Protein AF-A0A931VZ62-F1 (afdb_monomer)

Foldseek 3Di:
DLLVVLLVLLVQLLVLLVQLLVLVVVCVVVVNDCDDDSNVSNVVSLVSNLVSLVVNLVSLVVVVVDDVCVVVVDDDVVVVLVVLSVVLNVLSVVLNVCSPPPSNCNNVSSVVSSVSSVVSSVVVVVVVD

Radius of gyration: 17.11 Å; Cα contacts (8 Å, |Δi|>4): 100; chains: 1; bounding box: 41×23×54 Å

Mean predicted aligned error: 6.38 Å

pLDDT: mean 85.78, std 15.72, range [39.38, 98.12]

Secondary structure (DSSP, 8-state):
-HHHHHHHHHHHHHHHHHHHHHHHHHHHHTT--SSSHHHHHHHHHHHHHHHHHHHHHHHHHHHHH--TTTTTT----HHHHHHHHHHHHHHHHHHHHHHHH-GGGHHHHHHHHHHHHHHHHHHHHHT--

Structure (mmCIF, N/CA/C/O backbone):
data_AF-A0A931VZ62-F1
#
_entry.id   AF-A0A931VZ62-F1
#
loop_
_atom_site.group_PDB
_atom_site.id
_atom_site.type_symbol
_atom_site.label_atom_id
_atom_site.label_alt_id
_atom_site.label_comp_id
_atom_site.label_asym_id
_atom_site.label_entity_id
_atom_site.label_seq_id
_atom_site.pdbx_PDB_ins_code
_atom_site.Cartn_x
_atom_site.Cartn_y
_atom_site.Cartn_z
_atom_site.occupancy
_atom_site.B_iso_or_equiv
_atom_site.auth_seq_id
_atom_site.auth_comp_id
_atom_site.auth_asym_id
_atom_site.auth_atom_id
_atom_site.pdbx_PDB_model_num
ATOM 1 N N . MET A 1 1 ? -12.210 12.352 10.195 1.00 49.97 1 MET A N 1
ATOM 2 C CA . MET A 1 1 ? -11.266 12.811 9.148 1.00 49.97 1 MET A CA 1
ATOM 3 C C . MET A 1 1 ? -10.128 11.816 8.899 1.00 49.97 1 MET A C 1
ATOM 5 O O . MET A 1 1 ? -9.974 11.437 7.749 1.00 49.97 1 MET A O 1
ATOM 9 N N . ALA A 1 2 ? -9.412 11.309 9.915 1.00 58.62 2 ALA A N 1
ATOM 10 C CA . ALA A 1 2 ? -8.330 10.315 9.732 1.00 58.62 2 ALA A CA 1
ATOM 11 C C . ALA A 1 2 ? -8.766 9.003 9.030 1.00 58.62 2 ALA A C 1
ATOM 13 O O . ALA A 1 2 ? -8.120 8.553 8.090 1.00 58.62 2 ALA A O 1
ATOM 14 N N . HIS A 1 3 ? -9.936 8.458 9.393 1.00 66.31 3 HIS A N 1
ATOM 15 C CA . HIS A 1 3 ? -10.501 7.231 8.800 1.00 66.31 3 HIS A CA 1
ATOM 16 C C . HIS A 1 3 ? -10.691 7.316 7.270 1.00 66.31 3 HIS A C 1
ATOM 18 O O . HIS A 1 3 ? -10.421 6.357 6.552 1.00 66.31 3 HIS A O 1
ATOM 24 N N . ALA A 1 4 ? -11.107 8.480 6.757 1.00 71.50 4 ALA A N 1
ATOM 25 C CA . ALA A 1 4 ? -11.292 8.692 5.320 1.00 71.50 4 ALA A CA 1
ATOM 26 C C . ALA A 1 4 ? -9.953 8.811 4.571 1.00 71.50 4 ALA A C 1
ATOM 28 O O . ALA A 1 4 ? -9.866 8.436 3.404 1.00 71.50 4 ALA A O 1
ATOM 29 N N . ASN A 1 5 ? -8.903 9.308 5.238 1.00 87.94 5 ASN A N 1
ATOM 30 C CA . ASN A 1 5 ? -7.577 9.414 4.633 1.00 87.94 5 ASN A CA 1
ATOM 31 C C . ASN A 1 5 ? -6.907 8.039 4.505 1.00 87.94 5 ASN A C 1
ATOM 33 O O . ASN A 1 5 ? -6.332 7.753 3.458 1.00 87.94 5 ASN A O 1
ATOM 37 N N . LEU A 1 6 ? -7.037 7.172 5.518 1.00 90.88 6 LEU A N 1
ATOM 38 C CA . LEU A 1 6 ? -6.445 5.831 5.499 1.00 90.88 6 LEU A CA 1
ATOM 39 C C . LEU A 1 6 ? -6.999 4.967 4.355 1.00 90.88 6 LEU A C 1
ATOM 41 O O . LEU A 1 6 ? -6.221 4.386 3.602 1.00 90.88 6 LEU A O 1
ATOM 45 N N . MET A 1 7 ? -8.324 4.940 4.165 1.00 94.06 7 MET A N 1
ATOM 46 C CA . MET A 1 7 ? -8.928 4.183 3.059 1.00 94.06 7 MET A CA 1
ATOM 47 C C . MET A 1 7 ? -8.501 4.722 1.690 1.00 94.06 7 MET A C 1
ATOM 49 O O . MET A 1 7 ? -8.161 3.952 0.795 1.00 94.06 7 MET A O 1
ATOM 53 N N . ARG A 1 8 ? -8.474 6.052 1.529 1.00 95.31 8 ARG A N 1
ATOM 54 C CA . ARG A 1 8 ? -8.022 6.693 0.288 1.00 95.31 8 ARG A CA 1
ATOM 55 C C . ARG A 1 8 ? -6.581 6.301 -0.043 1.00 95.31 8 ARG A C 1
ATOM 57 O O . ARG A 1 8 ? -6.287 5.983 -1.190 1.00 95.31 8 ARG A O 1
ATOM 64 N N . LEU A 1 9 ? -5.692 6.315 0.952 1.00 96.69 9 LEU A N 1
ATOM 65 C CA . LEU A 1 9 ? -4.299 5.907 0.777 1.00 96.69 9 LEU A CA 1
ATOM 66 C C . LEU A 1 9 ? -4.174 4.418 0.424 1.00 96.69 9 LEU A C 1
ATOM 68 O O . LEU A 1 9 ? -3.349 4.079 -0.417 1.00 96.69 9 LEU A O 1
ATOM 72 N N . ALA A 1 10 ? -4.991 3.539 1.013 1.00 96.31 10 ALA A N 1
ATOM 73 C CA . ALA A 1 10 ? -4.994 2.113 0.678 1.00 96.31 10 ALA A CA 1
ATOM 74 C C . ALA A 1 10 ? -5.409 1.862 -0.784 1.00 96.31 10 ALA A C 1
ATOM 76 O O . ALA A 1 10 ? -4.740 1.125 -1.500 1.00 96.31 10 ALA A O 1
ATOM 77 N N . GLN A 1 11 ? -6.447 2.552 -1.265 1.00 96.31 11 GLN A N 1
ATOM 78 C CA . GLN A 1 11 ? -6.876 2.478 -2.668 1.00 96.31 11 GLN A CA 1
ATOM 79 C C . GLN A 1 11 ? -5.822 3.044 -3.632 1.00 96.31 11 GLN A C 1
ATOM 81 O O . GLN A 1 11 ? -5.577 2.479 -4.697 1.00 96.31 11 GLN A O 1
ATOM 86 N N . GLU A 1 12 ? -5.173 4.150 -3.255 1.00 97.50 12 GLU A N 1
ATOM 87 C CA . GLU A 1 12 ? -4.050 4.723 -4.007 1.00 97.50 12 GLU A CA 1
ATOM 88 C C . GLU A 1 12 ? -2.880 3.729 -4.092 1.00 97.50 12 GLU A C 1
ATOM 90 O O . GLU A 1 12 ? -2.304 3.539 -5.163 1.00 97.50 12 GLU A O 1
ATOM 95 N N . LEU A 1 13 ? -2.568 3.050 -2.985 1.00 97.50 13 LEU A N 1
ATOM 96 C CA . LEU A 1 13 ? -1.543 2.013 -2.920 1.00 97.50 13 LEU A CA 1
ATOM 97 C C . LEU A 1 13 ? -1.890 0.799 -3.793 1.00 97.50 13 LEU A C 1
ATOM 99 O O . LEU A 1 13 ? -1.006 0.262 -4.455 1.00 97.50 13 LEU A O 1
ATOM 103 N N . GLU A 1 14 ? -3.159 0.387 -3.833 1.00 97.31 14 GLU A N 1
ATOM 104 C CA . GLU A 1 14 ? -3.625 -0.708 -4.691 1.00 97.31 14 GLU A CA 1
ATOM 105 C C . GLU A 1 14 ? -3.459 -0.394 -6.180 1.00 97.31 14 GLU A C 1
ATOM 107 O O . GLU A 1 14 ? -2.945 -1.222 -6.944 1.00 97.31 14 GLU A O 1
ATOM 112 N N . TRP A 1 15 ? -3.821 0.824 -6.587 1.00 97.38 15 TRP A N 1
ATOM 113 C CA . TRP A 1 15 ? -3.597 1.285 -7.953 1.00 97.38 15 TRP A CA 1
ATOM 114 C C . TRP A 1 15 ? -2.099 1.341 -8.288 1.00 97.38 15 TRP A C 1
ATOM 116 O O . TRP A 1 15 ? -1.670 0.759 -9.284 1.00 97.38 15 TRP A O 1
ATOM 126 N N . LEU A 1 16 ? -1.286 1.961 -7.424 1.00 97.38 16 LEU A N 1
ATOM 127 C CA . LEU A 1 16 ? 0.165 2.061 -7.614 1.00 97.38 16 LEU A CA 1
ATOM 128 C C . LEU A 1 16 ? 0.844 0.688 -7.678 1.00 97.38 16 LEU A C 1
ATOM 130 O O . LEU A 1 16 ? 1.752 0.497 -8.483 1.00 97.38 16 LEU A O 1
ATOM 134 N N . GLY A 1 17 ? 0.411 -0.268 -6.853 1.00 96.12 17 GLY A N 1
ATOM 135 C CA . GLY A 1 17 ? 0.948 -1.626 -6.855 1.00 96.12 17 GLY A CA 1
ATOM 136 C C . GLY A 1 17 ? 0.660 -2.372 -8.159 1.00 96.12 17 GLY A C 1
ATOM 137 O O . GLY A 1 17 ? 1.535 -3.070 -8.667 1.00 96.12 17 GLY A O 1
ATOM 138 N N . SER A 1 18 ? -0.530 -2.170 -8.731 1.00 95.50 18 SER A N 1
ATOM 139 C CA . SER A 1 18 ? -0.909 -2.743 -10.030 1.00 95.50 18 SER A CA 1
ATOM 140 C C . SER A 1 18 ? -0.118 -2.111 -11.183 1.00 95.50 18 SER A C 1
ATOM 142 O O . SER A 1 18 ? 0.381 -2.812 -12.060 1.00 95.50 18 SER A O 1
ATOM 144 N N . GLU A 1 19 ? 0.062 -0.788 -11.162 1.00 96.88 19 GLU A N 1
ATOM 145 C CA . GLU A 1 19 ? 0.880 -0.082 -12.157 1.00 96.88 19 GLU A CA 1
ATOM 146 C C . GLU A 1 19 ? 2.354 -0.497 -12.084 1.00 96.88 19 GLU A C 1
ATOM 148 O O . GLU A 1 19 ? 2.988 -0.721 -13.115 1.00 96.88 19 GLU A O 1
ATOM 153 N N . LEU A 1 20 ? 2.911 -0.625 -10.877 1.00 96.19 20 LEU A N 1
ATOM 154 C CA . LEU A 1 20 ? 4.301 -1.034 -10.697 1.00 96.19 20 LEU A CA 1
ATOM 155 C C . LEU A 1 20 ? 4.557 -2.434 -11.269 1.00 96.19 20 LEU A C 1
ATOM 157 O O . LEU A 1 20 ? 5.577 -2.649 -11.920 1.00 96.19 20 LEU A O 1
ATOM 161 N N . GLU A 1 21 ? 3.624 -3.367 -11.073 1.00 95.81 21 GLU A N 1
ATOM 162 C CA . GLU A 1 21 ? 3.693 -4.698 -11.677 1.00 95.81 21 GLU A CA 1
ATOM 163 C C . GLU A 1 21 ? 3.662 -4.639 -13.204 1.00 95.81 21 GLU A C 1
ATOM 165 O O . GLU A 1 21 ? 4.518 -5.237 -13.856 1.00 95.81 21 GLU A O 1
ATOM 170 N N . HIS A 1 22 ? 2.746 -3.860 -13.779 1.00 94.94 22 HIS A N 1
ATOM 171 C CA . HIS A 1 22 ? 2.653 -3.670 -15.227 1.00 94.94 22 HIS A CA 1
ATOM 172 C C . HIS A 1 22 ? 3.956 -3.138 -15.838 1.00 94.94 22 HIS A C 1
ATOM 174 O O . HIS A 1 22 ? 4.454 -3.685 -16.825 1.00 94.94 22 HIS A O 1
ATOM 180 N N . TYR A 1 23 ? 4.555 -2.103 -15.241 1.00 93.56 23 TYR A N 1
ATOM 181 C CA . TYR A 1 23 ? 5.849 -1.590 -15.706 1.00 93.56 23 TYR A CA 1
ATOM 182 C C . TYR A 1 23 ? 6.998 -2.563 -15.428 1.00 93.56 23 TYR A C 1
ATOM 184 O O . TYR A 1 23 ? 7.897 -2.679 -16.259 1.00 93.56 23 TYR A O 1
ATOM 192 N N . GLY A 1 24 ? 6.943 -3.318 -14.328 1.00 92.38 24 GLY A N 1
ATOM 193 C CA . GLY A 1 24 ? 7.900 -4.383 -14.031 1.00 92.38 24 GLY A CA 1
ATOM 194 C C . GLY A 1 24 ? 7.888 -5.477 -15.099 1.00 92.38 24 GLY A C 1
ATOM 195 O O . GLY A 1 24 ? 8.947 -5.897 -15.562 1.00 92.38 24 GLY A O 1
ATOM 196 N N . GLN A 1 25 ? 6.703 -5.878 -15.564 1.00 93.50 25 GLN A N 1
ATOM 197 C CA . GLN A 1 25 ? 6.560 -6.814 -16.676 1.00 93.50 25 GLN A CA 1
ATOM 198 C C . GLN A 1 25 ? 7.098 -6.220 -17.981 1.00 93.50 25 GLN A C 1
ATOM 200 O O . GLN A 1 25 ? 7.850 -6.896 -18.677 1.00 93.50 25 GLN A O 1
ATOM 205 N N . LYS A 1 26 ? 6.762 -4.971 -18.328 1.00 92.06 26 LYS A N 1
ATOM 206 C CA . LYS A 1 26 ? 7.277 -4.325 -19.551 1.00 92.06 26 LYS A CA 1
ATOM 207 C C . LYS A 1 26 ? 8.801 -4.252 -19.574 1.00 92.06 26 LYS A C 1
ATOM 209 O O . LYS A 1 26 ? 9.412 -4.698 -20.538 1.00 92.06 26 LYS A O 1
ATOM 214 N N . HIS A 1 27 ? 9.396 -3.764 -18.491 1.00 87.44 27 HIS A N 1
ATOM 215 C CA . HIS A 1 27 ? 10.843 -3.699 -18.319 1.00 87.44 27 HIS A CA 1
ATOM 216 C C . HIS A 1 27 ? 11.492 -5.098 -18.390 1.00 87.44 27 HIS A C 1
ATOM 218 O O . HIS A 1 27 ? 12.529 -5.271 -19.027 1.00 87.44 27 HIS A O 1
ATOM 224 N N . ALA A 1 28 ? 10.850 -6.132 -17.832 1.00 89.31 28 ALA A N 1
ATOM 225 C CA . ALA A 1 28 ? 11.312 -7.516 -17.964 1.00 89.31 28 ALA A CA 1
ATOM 226 C C . ALA A 1 28 ? 11.291 -8.022 -19.419 1.00 89.31 28 ALA A C 1
ATOM 228 O O . ALA A 1 28 ? 12.230 -8.693 -19.846 1.00 89.31 28 ALA A O 1
ATOM 229 N N . HIS A 1 29 ? 10.257 -7.685 -20.200 1.00 91.75 29 HIS A N 1
ATOM 230 C CA . HIS A 1 29 ? 10.175 -8.050 -21.623 1.00 91.75 29 HIS A CA 1
ATOM 231 C C . HIS A 1 29 ? 11.267 -7.382 -22.469 1.00 91.75 29 HIS A C 1
ATOM 233 O O . HIS A 1 29 ? 11.661 -7.928 -23.497 1.00 91.75 29 HIS A O 1
ATOM 239 N N . GLU A 1 30 ? 11.775 -6.232 -22.031 1.00 90.62 30 GLU A N 1
ATOM 240 C CA . GLU A 1 30 ? 12.895 -5.531 -22.667 1.00 90.62 30 GLU A CA 1
ATOM 241 C C . GLU A 1 30 ? 14.267 -6.093 -22.256 1.00 90.62 30 GLU A C 1
ATOM 243 O O . GLU A 1 30 ? 15.288 -5.667 -22.790 1.00 90.62 30 GLU A O 1
ATOM 248 N N . GLY A 1 31 ? 14.305 -7.071 -21.343 1.00 89.00 31 GLY A N 1
ATOM 249 C CA . GLY A 1 31 ? 15.540 -7.687 -20.851 1.00 89.00 31 GLY A CA 1
ATOM 250 C C . GLY A 1 31 ? 16.139 -7.004 -19.623 1.00 89.00 31 GLY A C 1
ATOM 251 O O . GLY A 1 31 ? 17.333 -7.149 -19.383 1.00 89.00 31 GLY A O 1
ATOM 252 N N . PHE A 1 32 ? 15.320 -6.288 -18.851 1.00 85.69 32 PHE A N 1
ATOM 253 C CA . PHE A 1 32 ? 15.731 -5.476 -17.705 1.00 85.69 32 PHE A CA 1
ATOM 254 C C . PHE A 1 32 ? 16.787 -4.401 -18.032 1.00 85.69 32 PHE A C 1
ATOM 256 O O . PHE A 1 32 ? 17.819 -4.334 -17.357 1.00 85.69 32 PHE A O 1
ATOM 263 N N . PRO A 1 33 ? 16.577 -3.572 -19.073 1.00 82.75 33 PRO A N 1
ATOM 264 C CA . PRO A 1 33 ? 17.460 -2.445 -19.310 1.00 82.75 33 PRO A CA 1
ATOM 265 C C . PRO A 1 33 ? 17.308 -1.457 -18.149 1.00 82.75 33 PRO A C 1
ATOM 267 O O . PRO A 1 33 ? 16.257 -0.846 -17.990 1.00 82.75 33 PRO A O 1
ATOM 270 N N . GLU A 1 34 ? 18.363 -1.260 -17.355 1.00 89.62 34 GLU A N 1
ATOM 271 C CA . GLU A 1 34 ? 18.408 -0.280 -16.249 1.00 89.62 34 GLU A CA 1
ATOM 272 C C . GLU A 1 34 ? 18.379 1.191 -16.740 1.00 89.62 34 GLU A C 1
ATOM 274 O O . GLU A 1 34 ? 18.900 2.103 -16.094 1.00 89.62 34 GLU A O 1
ATOM 279 N N . GLU A 1 35 ? 17.794 1.436 -17.911 1.00 90.88 35 GLU A N 1
ATOM 280 C CA . GLU A 1 35 ? 17.675 2.716 -18.587 1.00 90.88 35 GLU A CA 1
ATOM 281 C C . GLU A 1 35 ? 16.451 2.745 -19.515 1.00 90.88 35 GLU A C 1
ATOM 283 O O . GLU A 1 35 ? 15.927 1.719 -19.952 1.00 90.88 35 GLU A O 1
ATOM 288 N N . GLY A 1 36 ? 16.003 3.955 -19.850 1.00 92.00 36 GLY A N 1
ATOM 289 C CA . GLY A 1 36 ? 14.913 4.179 -20.794 1.00 92.00 36 GLY A CA 1
ATOM 290 C C . GLY A 1 36 ? 13.546 4.408 -20.140 1.00 92.00 36 GLY A C 1
ATOM 291 O O . GLY A 1 36 ? 13.386 4.326 -18.922 1.00 92.00 36 GLY A O 1
ATOM 292 N N . PRO A 1 37 ? 12.518 4.706 -20.953 1.00 92.81 37 PRO A N 1
ATOM 293 C CA . PRO A 1 37 ? 11.255 5.252 -20.461 1.00 92.81 37 PRO A CA 1
ATO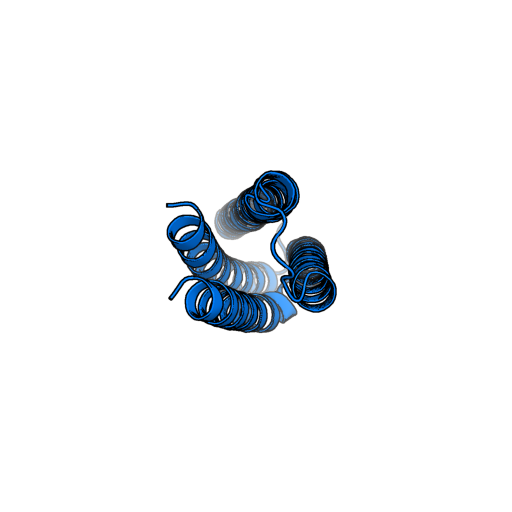M 294 C C . PRO A 1 37 ? 10.462 4.282 -19.574 1.00 92.81 37 PRO A C 1
ATOM 296 O O . PRO A 1 37 ? 9.786 4.721 -18.646 1.00 92.81 37 PRO A O 1
ATOM 299 N N . ASN A 1 38 ? 10.534 2.971 -19.829 1.00 92.00 38 ASN A N 1
ATOM 300 C CA . ASN A 1 38 ? 9.856 1.975 -18.995 1.00 92.00 38 ASN A CA 1
ATOM 301 C C . ASN A 1 38 ? 10.567 1.766 -17.654 1.00 92.00 38 ASN A C 1
ATOM 303 O O . ASN A 1 38 ? 9.888 1.580 -16.644 1.00 92.00 38 ASN A O 1
ATOM 307 N N . TRP A 1 39 ? 11.900 1.850 -17.627 1.00 92.75 39 TRP A N 1
ATOM 308 C CA . TRP A 1 39 ? 12.678 1.844 -16.390 1.00 92.75 39 TRP A CA 1
ATOM 309 C C . TRP A 1 39 ? 12.398 3.089 -15.543 1.00 92.75 39 TRP A C 1
ATOM 311 O O . TRP A 1 39 ? 12.098 2.978 -14.355 1.00 92.75 39 TRP A O 1
ATOM 321 N N . ASP A 1 40 ? 12.385 4.271 -16.161 1.00 95.38 40 ASP A N 1
ATOM 322 C CA . ASP A 1 40 ? 12.064 5.524 -15.474 1.00 95.38 40 ASP A CA 1
ATOM 323 C C . ASP A 1 40 ? 10.651 5.492 -14.874 1.00 95.38 40 ASP A C 1
ATOM 325 O O . ASP A 1 40 ? 10.459 5.828 -13.699 1.00 95.38 40 ASP A O 1
ATOM 329 N N . ALA A 1 41 ? 9.667 5.021 -15.651 1.00 95.25 41 ALA A N 1
ATOM 330 C CA . ALA A 1 41 ? 8.296 4.843 -15.185 1.00 95.25 41 ALA A CA 1
ATOM 331 C C . ALA A 1 41 ? 8.206 3.811 -14.050 1.00 95.25 41 ALA A C 1
ATOM 333 O O . ALA A 1 41 ? 7.530 4.061 -13.050 1.00 95.25 41 ALA A O 1
ATOM 334 N N . PHE A 1 42 ? 8.920 2.685 -14.156 1.00 95.44 42 PHE A N 1
ATOM 335 C CA . PHE A 1 42 ? 9.009 1.685 -13.092 1.00 95.44 42 PHE A CA 1
ATOM 336 C C . PHE A 1 42 ? 9.537 2.303 -11.790 1.00 95.44 42 PHE A C 1
ATOM 338 O O . PHE A 1 42 ? 8.891 2.185 -10.747 1.00 95.44 42 PHE A O 1
ATOM 345 N N . LEU A 1 43 ? 10.653 3.037 -11.844 1.00 96.00 43 LEU A N 1
ATOM 346 C CA . LEU A 1 43 ? 11.232 3.700 -10.673 1.00 96.00 43 LEU A CA 1
ATOM 347 C C . LEU A 1 43 ? 10.317 4.787 -10.095 1.00 96.00 43 LEU A C 1
ATOM 349 O O . LEU A 1 43 ? 10.280 4.997 -8.880 1.00 96.00 43 LEU A O 1
ATOM 353 N N . GLU A 1 44 ? 9.585 5.513 -10.938 1.00 97.06 44 GLU A N 1
ATOM 354 C CA . GLU A 1 44 ? 8.575 6.473 -10.492 1.00 97.06 44 GLU A CA 1
ATOM 355 C C . GLU A 1 44 ? 7.458 5.775 -9.704 1.00 97.06 44 GLU A C 1
ATOM 357 O O . GLU A 1 44 ? 7.150 6.190 -8.583 1.00 97.06 44 GLU A O 1
ATOM 362 N N . LYS A 1 45 ? 6.890 4.683 -10.236 1.00 97.31 45 LYS A N 1
ATOM 363 C CA . LYS A 1 45 ? 5.833 3.928 -9.545 1.00 97.31 45 LYS A CA 1
ATOM 364 C C . LYS A 1 45 ? 6.349 3.254 -8.282 1.00 97.31 45 LYS A C 1
ATOM 366 O O . LYS A 1 45 ? 5.657 3.289 -7.267 1.00 97.31 45 LYS A O 1
ATOM 371 N N . GLN A 1 46 ? 7.581 2.745 -8.292 1.00 97.19 46 GLN A N 1
ATOM 372 C CA . GLN A 1 46 ? 8.210 2.155 -7.112 1.00 97.19 46 GLN A CA 1
ATOM 373 C C . GLN A 1 46 ? 8.334 3.187 -5.990 1.00 97.19 46 GLN A C 1
ATOM 375 O O . GLN A 1 46 ? 7.907 2.937 -4.863 1.00 97.19 46 GLN A O 1
ATOM 380 N N . ARG A 1 47 ? 8.836 4.388 -6.303 1.00 97.88 47 ARG A N 1
ATOM 381 C CA . ARG A 1 47 ? 8.880 5.503 -5.346 1.00 97.88 47 ARG A CA 1
ATOM 382 C C . ARG A 1 47 ? 7.488 5.890 -4.856 1.00 97.88 47 ARG A C 1
ATOM 384 O O . ARG A 1 47 ? 7.317 6.115 -3.660 1.00 97.88 47 ARG A O 1
ATOM 391 N N . GLY A 1 48 ? 6.500 5.925 -5.750 1.00 97.75 48 GLY A N 1
ATOM 392 C CA . GLY A 1 48 ? 5.100 6.168 -5.403 1.00 97.75 48 GLY A CA 1
ATOM 393 C C . GLY A 1 48 ? 4.579 5.180 -4.358 1.00 97.75 48 GLY A C 1
ATOM 394 O O . GLY A 1 48 ? 4.068 5.607 -3.324 1.00 97.75 48 GLY A O 1
ATOM 395 N N . VAL A 1 49 ? 4.774 3.875 -4.579 1.00 97.81 49 VAL A N 1
ATOM 396 C CA . VAL A 1 49 ? 4.386 2.818 -3.628 1.00 97.81 49 VAL A CA 1
ATOM 397 C C . VAL A 1 49 ? 5.045 3.039 -2.266 1.00 97.81 49 VAL A C 1
ATOM 399 O O . VAL A 1 49 ? 4.349 3.051 -1.253 1.00 97.81 49 VAL A O 1
ATOM 402 N N . LEU A 1 50 ? 6.361 3.274 -2.227 1.00 98.06 50 LEU A N 1
ATOM 403 C CA . LEU A 1 50 ? 7.100 3.455 -0.971 1.00 98.06 50 LEU A CA 1
ATOM 404 C C . LEU A 1 50 ? 6.649 4.702 -0.195 1.00 98.06 50 LEU A C 1
ATOM 406 O O . LEU A 1 50 ? 6.464 4.646 1.020 1.00 98.06 50 LEU A O 1
ATOM 410 N N . ILE A 1 51 ? 6.425 5.821 -0.886 1.00 98.12 51 ILE A N 1
ATOM 411 C CA . ILE A 1 51 ? 5.947 7.062 -0.263 1.00 98.12 51 ILE A CA 1
ATOM 412 C C . ILE A 1 51 ? 4.527 6.882 0.281 1.00 98.12 51 ILE A C 1
ATOM 414 O O . ILE A 1 51 ? 4.228 7.328 1.390 1.00 98.12 51 ILE A O 1
ATOM 418 N N . THR A 1 52 ? 3.638 6.244 -0.481 1.00 97.81 52 THR A N 1
ATOM 419 C CA . THR A 1 52 ? 2.254 6.013 -0.051 1.00 97.81 52 THR A CA 1
ATOM 420 C C . THR A 1 52 ? 2.191 5.032 1.117 1.00 97.81 52 THR A C 1
ATOM 422 O O . THR A 1 52 ? 1.494 5.311 2.092 1.00 97.81 52 THR A O 1
ATOM 425 N N . ALA A 1 53 ? 2.993 3.965 1.093 1.00 97.25 53 ALA A N 1
ATOM 426 C CA . ALA A 1 53 ? 3.178 3.066 2.230 1.00 97.25 53 ALA A CA 1
ATOM 427 C C . ALA A 1 53 ? 3.648 3.829 3.482 1.00 97.25 53 ALA A C 1
ATOM 429 O O . ALA A 1 53 ? 3.044 3.701 4.544 1.00 97.25 53 ALA A O 1
ATOM 430 N N . GLN A 1 54 ? 4.641 4.716 3.355 1.00 96.94 54 GLN A N 1
ATOM 431 C CA . GLN A 1 54 ? 5.129 5.519 4.480 1.00 96.94 54 GLN A CA 1
ATOM 432 C C . GLN A 1 54 ? 4.052 6.444 5.074 1.00 96.94 54 GLN A C 1
ATOM 434 O O . GLN A 1 54 ? 3.989 6.624 6.292 1.00 96.94 54 GLN A O 1
ATOM 439 N N . LYS A 1 55 ? 3.195 7.037 4.231 1.00 95.88 55 LYS A N 1
ATOM 440 C CA . LYS A 1 55 ? 2.056 7.854 4.688 1.00 95.88 55 LYS A CA 1
ATOM 441 C C . LYS A 1 55 ? 1.052 7.016 5.476 1.00 95.88 55 LYS A C 1
ATOM 443 O O . LYS A 1 55 ? 0.560 7.474 6.501 1.00 95.88 55 LYS A O 1
ATOM 448 N N . ILE A 1 56 ? 0.769 5.799 5.015 1.00 95.44 56 ILE A N 1
ATOM 449 C CA . ILE A 1 56 ? -0.119 4.858 5.706 1.00 95.44 56 ILE A CA 1
ATOM 450 C C . ILE A 1 56 ? 0.453 4.490 7.073 1.00 95.44 56 ILE A C 1
ATOM 452 O O . ILE A 1 56 ? -0.270 4.575 8.060 1.00 95.44 56 ILE A O 1
ATOM 456 N N . GLU A 1 57 ? 1.744 4.157 7.166 1.00 93.88 57 GLU A N 1
ATOM 457 C CA . GLU A 1 57 ? 2.382 3.884 8.464 1.00 93.88 57 GLU A CA 1
ATOM 458 C C . GLU A 1 57 ? 2.215 5.047 9.431 1.00 93.88 57 GLU A C 1
ATOM 460 O O . GLU A 1 57 ? 1.907 4.839 10.601 1.00 93.88 57 GLU A O 1
ATOM 465 N N . HIS A 1 58 ? 2.385 6.275 8.943 1.00 91.56 58 HIS A N 1
ATOM 466 C CA . HIS A 1 58 ? 2.214 7.458 9.769 1.00 91.56 58 HIS A CA 1
ATOM 467 C C . HIS A 1 58 ? 0.774 7.598 10.288 1.00 91.56 58 HIS A C 1
ATOM 469 O O . HIS A 1 58 ? 0.573 7.886 11.466 1.00 91.56 58 HIS A O 1
ATOM 475 N N . GLU A 1 59 ? -0.233 7.350 9.446 1.00 89.50 59 GLU A N 1
ATOM 476 C CA . GLU A 1 59 ? -1.643 7.346 9.860 1.00 89.50 59 GLU A CA 1
ATOM 477 C C . GLU A 1 59 ? -1.933 6.250 10.899 1.00 89.50 59 GLU A C 1
ATOM 479 O O . GLU A 1 59 ? -2.565 6.526 11.920 1.00 89.50 59 GLU A O 1
ATOM 484 N N . LEU A 1 60 ? -1.421 5.032 10.694 1.00 88.75 60 LEU A N 1
ATOM 485 C CA . LEU A 1 60 ? -1.582 3.918 11.636 1.00 88.75 60 LEU A CA 1
ATOM 486 C C . LEU A 1 60 ? -0.904 4.214 12.985 1.00 88.75 60 LEU A C 1
ATOM 488 O O . LEU A 1 60 ? -1.498 4.019 14.044 1.00 88.75 60 LEU A O 1
ATOM 492 N N . GLN A 1 61 ? 0.310 4.768 12.971 1.00 87.12 61 GLN A N 1
ATOM 493 C CA . GLN A 1 61 ? 1.015 5.195 14.184 1.00 87.12 61 GLN A CA 1
ATOM 494 C C . GLN A 1 61 ? 0.281 6.325 14.916 1.00 87.12 61 GLN A C 1
ATOM 496 O O . GLN A 1 61 ? 0.250 6.357 16.149 1.00 87.12 61 GLN A O 1
ATOM 501 N N . ASN A 1 62 ? -0.327 7.255 14.179 1.00 82.94 62 ASN A N 1
ATOM 502 C CA . ASN A 1 62 ? -1.133 8.317 14.772 1.00 82.94 62 ASN A CA 1
ATOM 503 C C . ASN A 1 62 ? -2.413 7.767 15.411 1.00 82.94 62 ASN A C 1
ATOM 505 O O . ASN A 1 62 ? -2.804 8.269 16.463 1.00 82.94 62 ASN A O 1
ATOM 509 N N . ALA A 1 63 ? -3.016 6.718 14.846 1.00 77.38 63 ALA A N 1
ATOM 510 C CA . ALA A 1 63 ? -4.150 6.026 15.458 1.00 77.38 63 ALA A CA 1
ATOM 511 C C . ALA A 1 63 ? -3.777 5.366 16.800 1.00 77.38 63 ALA A C 1
ATOM 513 O O . ALA A 1 63 ? -4.580 5.378 17.729 1.00 77.38 63 ALA A O 1
ATOM 514 N N . ILE A 1 64 ? -2.541 4.870 16.943 1.00 70.12 64 ILE A N 1
ATOM 515 C CA . ILE A 1 64 ? -2.008 4.360 18.220 1.00 70.12 64 ILE A CA 1
ATOM 516 C C . ILE A 1 64 ? -1.804 5.501 19.233 1.00 70.12 64 ILE A C 1
ATOM 518 O O . ILE A 1 64 ? -2.120 5.354 20.412 1.00 70.12 64 ILE A O 1
ATOM 522 N N . ARG A 1 65 ? -1.262 6.647 18.790 1.00 63.66 65 ARG A N 1
ATOM 523 C CA . ARG A 1 65 ? -0.943 7.795 19.664 1.00 63.66 65 ARG A CA 1
ATOM 524 C C . ARG A 1 65 ? -2.179 8.563 20.136 1.00 63.66 65 ARG A C 1
ATOM 526 O O . ARG A 1 65 ? -2.213 9.006 21.281 1.00 63.66 65 ARG A O 1
ATOM 533 N N . PHE A 1 66 ? -3.172 8.747 19.271 1.00 58.12 66 PHE A N 1
ATOM 534 C CA . PHE A 1 66 ? -4.428 9.421 19.595 1.00 58.12 66 PHE A CA 1
ATOM 535 C C . PHE A 1 66 ? -5.487 8.392 19.992 1.00 58.12 66 PHE A C 1
ATOM 537 O O . PHE A 1 66 ? -6.373 8.058 19.211 1.00 58.12 66 PHE A O 1
ATOM 544 N N . ASN A 1 67 ? -5.417 7.917 21.236 1.00 55.78 67 ASN A N 1
ATOM 545 C CA . ASN A 1 67 ? -6.492 7.135 21.835 1.00 55.78 67 ASN A CA 1
ATOM 546 C C . ASN A 1 67 ? -7.389 8.038 22.714 1.00 55.78 67 ASN A C 1
ATOM 548 O O . ASN A 1 67 ? -7.050 8.289 23.874 1.00 55.78 67 ASN A O 1
ATOM 552 N N . PRO A 1 68 ? -8.543 8.524 22.218 1.00 50.44 68 PRO A N 1
ATOM 553 C CA . PRO A 1 68 ? -9.470 9.317 23.026 1.00 50.44 68 PRO A CA 1
ATOM 554 C C . PRO A 1 68 ? -10.064 8.546 24.221 1.00 50.44 68 PRO A C 1
ATOM 556 O O . PRO A 1 68 ? -10.536 9.177 25.160 1.00 50.44 68 PRO A O 1
ATOM 559 N N . GLN A 1 69 ? -1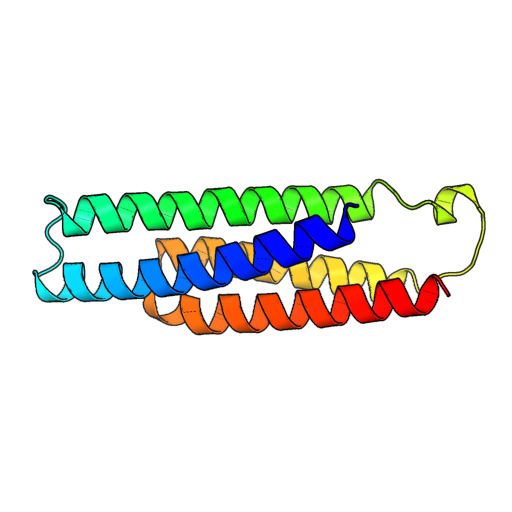0.002 7.211 24.259 1.00 50.19 69 GLN A N 1
ATOM 560 C CA . GLN A 1 69 ? -10.466 6.420 25.408 1.00 50.19 69 GLN A CA 1
ATOM 561 C C . GLN A 1 69 ? -9.433 6.290 26.526 1.00 50.19 69 GLN A C 1
ATOM 563 O O . GLN A 1 69 ? -9.831 6.216 27.685 1.00 50.19 69 GLN A O 1
ATOM 568 N N . ALA A 1 70 ? -8.132 6.391 26.233 1.00 48.09 70 ALA A N 1
ATOM 569 C CA . ALA A 1 70 ? -7.116 6.575 27.277 1.00 48.09 70 ALA A CA 1
ATOM 570 C C . ALA A 1 70 ? -7.313 7.905 28.040 1.00 48.09 70 ALA A C 1
ATOM 572 O O . ALA A 1 70 ? -6.896 8.038 29.186 1.00 48.09 70 ALA A O 1
ATOM 573 N N . LEU A 1 71 ? -7.999 8.870 27.414 1.00 45.19 71 LEU A N 1
ATOM 574 C CA . LEU A 1 71 ? -8.435 10.133 28.015 1.00 45.19 71 LEU A CA 1
ATOM 575 C C . LEU A 1 71 ? -9.809 10.052 28.715 1.00 45.19 71 LEU A C 1
ATOM 577 O O . LEU A 1 71 ? -10.102 10.925 29.528 1.00 45.19 71 LEU A O 1
ATOM 581 N N . LEU A 1 72 ? -10.647 9.047 28.418 1.00 53.41 72 LEU A N 1
ATOM 582 C CA . LEU A 1 72 ? -12.056 8.972 28.857 1.00 53.41 72 LEU A CA 1
ATOM 583 C C . LEU A 1 72 ? -12.412 7.740 29.716 1.00 53.41 72 LEU A C 1
ATOM 585 O O . LEU A 1 72 ? -13.536 7.661 30.202 1.00 53.41 72 LEU A O 1
ATOM 589 N N . GLY A 1 73 ? -11.485 6.803 29.944 1.00 51.47 73 GLY A N 1
ATOM 590 C CA . GLY A 1 73 ? -11.651 5.715 30.919 1.00 51.47 73 GLY A CA 1
ATOM 591 C C . GLY A 1 73 ? -12.669 4.630 30.540 1.00 51.47 73 GLY A C 1
ATOM 592 O O . GLY A 1 73 ? -13.267 4.032 31.430 1.00 51.47 73 GLY A O 1
ATOM 593 N N . VAL A 1 74 ? -12.888 4.378 29.246 1.00 48.91 74 VAL A N 1
ATOM 594 C CA . VAL A 1 74 ? -13.845 3.366 28.758 1.00 48.91 74 VAL A CA 1
ATOM 595 C C . VAL A 1 74 ? -13.109 2.093 28.326 1.00 48.91 74 VAL A C 1
ATOM 597 O O . VAL A 1 74 ? -12.137 2.175 27.576 1.00 48.91 74 VAL A O 1
ATOM 600 N N . GLU A 1 75 ? -13.590 0.925 28.772 1.00 52.22 75 GLU A N 1
ATOM 601 C CA . GLU A 1 75 ? -13.149 -0.396 28.301 1.00 52.22 75 GLU A CA 1
ATOM 602 C C . GLU A 1 75 ? -13.499 -0.572 26.818 1.00 52.22 75 GLU A C 1
ATOM 604 O O . GLU A 1 75 ? -14.634 -0.849 26.435 1.00 52.22 75 GLU A O 1
ATOM 609 N N . TYR A 1 76 ? -12.499 -0.385 25.967 1.00 52.94 76 TYR A N 1
ATOM 610 C CA . TYR A 1 76 ? -12.516 -0.826 24.577 1.00 52.94 76 TYR A CA 1
ATOM 611 C C . TYR A 1 76 ? -11.886 -2.216 24.499 1.00 52.94 76 TYR A C 1
ATOM 613 O O . TYR A 1 76 ? -11.0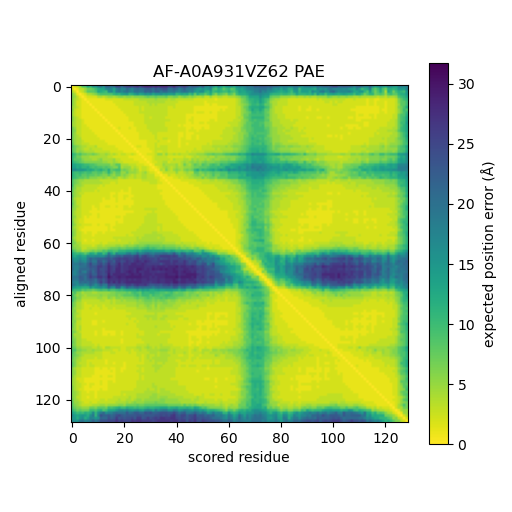08 -2.506 25.320 1.00 52.94 76 TYR A O 1
ATOM 621 N N . PRO A 1 77 ? -12.206 -3.054 23.497 1.00 62.56 77 PRO A N 1
ATOM 622 C CA . PRO A 1 77 ? -11.365 -4.197 23.149 1.00 62.56 77 PRO A CA 1
ATOM 623 C C . PRO A 1 77 ? -10.025 -3.699 22.561 1.00 62.56 77 PRO A C 1
ATOM 625 O O . PRO A 1 77 ? -9.761 -3.790 21.364 1.00 62.56 77 PRO A O 1
ATOM 628 N N . LEU A 1 78 ? -9.191 -3.107 23.423 1.00 68.00 78 LEU A N 1
ATOM 629 C CA . LEU A 1 78 ? -7.888 -2.508 23.126 1.00 68.00 78 LEU A CA 1
ATOM 630 C C . LEU A 1 78 ? -6.939 -3.527 22.503 1.00 68.00 78 LEU A C 1
ATOM 632 O O . LEU A 1 78 ? -6.234 -3.199 21.557 1.00 68.00 78 LEU A O 1
ATOM 636 N N . GLU A 1 79 ? -6.960 -4.761 23.001 1.00 74.00 79 GLU A N 1
ATOM 637 C CA . GLU A 1 79 ? -6.116 -5.851 22.510 1.00 74.00 79 GLU A CA 1
ATOM 638 C C . GLU A 1 79 ? -6.395 -6.147 21.033 1.00 74.00 79 GLU A C 1
ATOM 640 O O . GLU A 1 79 ? -5.480 -6.073 20.220 1.00 74.00 79 GLU A O 1
ATOM 645 N N . ALA A 1 80 ? -7.664 -6.346 20.662 1.00 75.06 80 ALA A N 1
ATOM 646 C CA . ALA A 1 80 ? -8.057 -6.605 19.276 1.00 75.06 80 ALA A CA 1
ATOM 647 C C . ALA A 1 80 ? -7.742 -5.423 18.340 1.00 75.06 80 ALA A C 1
ATOM 649 O O . ALA A 1 80 ? -7.402 -5.612 17.173 1.00 75.06 80 ALA A O 1
ATOM 650 N N . ALA A 1 81 ? -7.833 -4.188 18.841 1.00 76.12 81 ALA A N 1
ATOM 651 C CA . ALA A 1 81 ? -7.491 -3.000 18.064 1.00 76.12 81 ALA A CA 1
ATOM 652 C C . ALA A 1 81 ? -5.980 -2.862 17.842 1.00 76.12 81 ALA A C 1
ATOM 654 O O . ALA A 1 81 ? -5.555 -2.511 16.741 1.00 76.12 81 ALA A O 1
ATOM 655 N N . PHE A 1 82 ? -5.166 -3.144 18.863 1.00 81.25 82 PHE A N 1
ATOM 656 C CA . PHE A 1 82 ? -3.711 -3.161 18.733 1.00 81.25 82 PHE A CA 1
ATOM 657 C C . PHE A 1 82 ? -3.227 -4.303 17.847 1.00 81.25 82 PHE A C 1
ATOM 659 O O . PHE A 1 82 ? -2.309 -4.090 17.058 1.00 81.25 82 PHE A O 1
ATOM 666 N N . GLU A 1 83 ? -3.844 -5.479 17.945 1.00 86.19 83 GLU A N 1
ATOM 667 C CA . GLU A 1 83 ? -3.565 -6.616 17.069 1.00 86.19 83 GLU A CA 1
ATOM 668 C C . GLU A 1 83 ? -3.860 -6.248 15.611 1.00 86.19 83 GLU A C 1
ATOM 670 O O . GLU A 1 83 ? -2.954 -6.281 14.783 1.00 86.19 83 GLU A O 1
ATOM 675 N N . ALA A 1 84 ? -5.053 -5.716 15.319 1.00 86.81 84 ALA A N 1
ATOM 676 C CA . ALA A 1 84 ? -5.406 -5.267 13.972 1.00 86.81 84 ALA A CA 1
ATOM 677 C C . ALA A 1 84 ? -4.463 -4.171 13.432 1.00 86.81 84 ALA A C 1
ATOM 679 O O . ALA A 1 84 ? -4.089 -4.189 12.260 1.00 86.81 84 ALA A O 1
ATOM 680 N N . LEU A 1 85 ? -4.054 -3.211 14.269 1.00 88.50 85 LEU A N 1
ATOM 681 C CA . LEU A 1 85 ? -3.083 -2.181 13.878 1.00 88.50 85 LEU A CA 1
ATOM 682 C C . LEU A 1 85 ? -1.683 -2.762 13.634 1.00 88.50 85 LEU A C 1
ATOM 684 O O . LEU A 1 85 ? -0.996 -2.317 12.715 1.00 88.50 85 LEU A O 1
ATOM 688 N N . SER A 1 86 ? -1.274 -3.757 14.422 1.00 90.06 86 SER A N 1
ATOM 689 C CA . SER A 1 86 ? 0.002 -4.459 14.251 1.00 90.06 86 SER A CA 1
ATOM 690 C C . SER A 1 86 ? 0.016 -5.268 12.956 1.00 90.06 86 SER A C 1
ATOM 692 O O . SER A 1 86 ? 0.984 -5.182 12.203 1.00 90.06 86 SER A O 1
ATOM 694 N N . ASP A 1 87 ? -1.080 -5.962 12.644 1.00 94.12 87 ASP A N 1
ATOM 695 C CA . ASP A 1 87 ? -1.258 -6.696 11.389 1.00 94.12 87 ASP A CA 1
ATOM 696 C C . ASP A 1 87 ? -1.210 -5.757 10.180 1.00 94.12 87 ASP A C 1
ATOM 698 O O . ASP A 1 87 ? -0.523 -6.031 9.194 1.00 94.12 87 ASP A O 1
ATOM 702 N N . LEU A 1 88 ? -1.892 -4.608 10.262 1.00 94.69 88 LEU A N 1
ATOM 703 C CA . LEU A 1 88 ? -1.844 -3.581 9.221 1.00 94.69 88 LEU A CA 1
ATOM 704 C C . LEU A 1 88 ? -0.423 -3.036 9.034 1.00 94.69 88 LEU A C 1
ATOM 706 O O . LEU A 1 88 ? 0.022 -2.889 7.898 1.00 94.69 88 LEU A O 1
ATOM 710 N N . MET A 1 89 ? 0.309 -2.764 10.118 1.00 94.81 89 MET A N 1
ATOM 711 C CA . MET A 1 89 ? 1.710 -2.339 10.031 1.00 94.81 89 MET A CA 1
ATOM 712 C C . MET A 1 89 ? 2.606 -3.415 9.404 1.00 94.81 89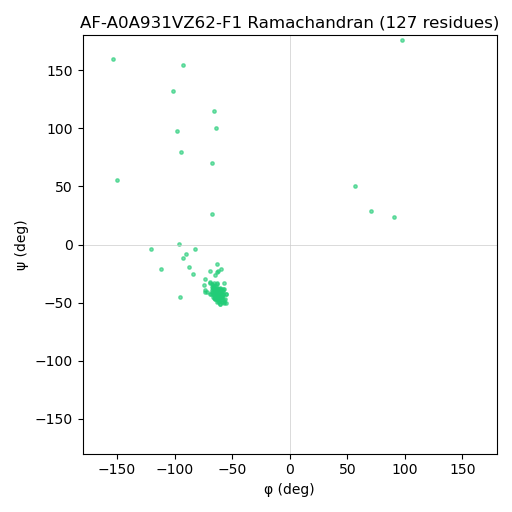 MET A C 1
ATOM 714 O O . MET A 1 89 ? 3.428 -3.095 8.546 1.00 94.81 89 MET A O 1
ATOM 718 N N . GLY A 1 90 ? 2.428 -4.683 9.786 1.00 96.44 90 GLY A N 1
ATOM 719 C CA . GLY A 1 90 ? 3.155 -5.810 9.201 1.00 96.44 90 GLY A CA 1
ATOM 720 C C . GLY A 1 90 ? 2.906 -5.936 7.698 1.00 96.44 90 GLY A C 1
ATOM 721 O O . GLY A 1 90 ? 3.849 -6.038 6.914 1.00 96.44 90 GLY A O 1
ATOM 722 N N . ALA A 1 91 ? 1.647 -5.819 7.273 1.00 97.25 91 ALA A N 1
ATOM 723 C CA . ALA A 1 91 ? 1.278 -5.847 5.863 1.00 97.25 91 ALA A CA 1
ATOM 724 C C . ALA A 1 91 ? 1.912 -4.693 5.060 1.00 97.25 91 ALA A C 1
ATOM 726 O O . ALA A 1 91 ? 2.349 -4.900 3.926 1.00 97.25 91 ALA A O 1
ATOM 727 N N . VAL A 1 92 ? 2.017 -3.488 5.635 1.00 97.19 92 VAL A N 1
ATOM 728 C CA . VAL A 1 92 ? 2.690 -2.357 4.970 1.00 97.19 92 VAL A CA 1
ATOM 729 C C . VAL A 1 92 ? 4.187 -2.619 4.787 1.00 97.19 92 VAL A C 1
ATOM 731 O O . VAL A 1 92 ? 4.730 -2.341 3.715 1.00 97.19 92 VAL A O 1
ATOM 734 N N . GLU A 1 93 ? 4.856 -3.199 5.783 1.00 96.88 93 GLU A N 1
ATOM 735 C CA . GLU A 1 93 ? 6.267 -3.585 5.669 1.00 96.88 93 GLU A CA 1
ATOM 736 C C . GLU A 1 93 ? 6.477 -4.632 4.567 1.00 96.88 93 GLU A C 1
ATOM 738 O O . GLU A 1 93 ? 7.349 -4.476 3.708 1.00 96.88 93 GLU A O 1
ATOM 743 N N . GLU A 1 94 ? 5.617 -5.650 4.507 1.00 97.00 94 GLU A N 1
ATOM 744 C CA . GLU A 1 94 ? 5.656 -6.646 3.437 1.00 97.00 94 GLU A CA 1
ATOM 745 C C . GLU A 1 94 ? 5.444 -6.043 2.042 1.00 97.00 94 GLU A C 1
ATOM 747 O O . GLU A 1 94 ? 6.067 -6.487 1.071 1.00 97.00 94 GLU A O 1
ATOM 752 N N . ILE A 1 95 ? 4.565 -5.044 1.918 1.00 97.75 95 ILE A N 1
ATOM 753 C CA . ILE A 1 95 ? 4.328 -4.319 0.664 1.00 97.75 95 ILE A CA 1
ATOM 754 C C . ILE A 1 95 ? 5.591 -3.568 0.242 1.00 97.75 95 ILE A C 1
ATOM 756 O O . ILE A 1 95 ? 5.990 -3.676 -0.919 1.00 97.75 95 ILE A O 1
ATOM 760 N N . LYS A 1 96 ? 6.255 -2.856 1.163 1.00 97.44 96 LYS A N 1
ATOM 761 C CA . LYS A 1 96 ? 7.513 -2.148 0.866 1.00 97.44 96 LYS A CA 1
ATOM 762 C C . LYS A 1 96 ? 8.592 -3.113 0.379 1.00 97.44 96 LYS A C 1
ATOM 764 O O . LYS A 1 96 ? 9.227 -2.847 -0.638 1.00 97.44 96 LYS A O 1
ATOM 769 N N . GLN A 1 97 ? 8.756 -4.256 1.046 1.00 96.75 97 GLN A N 1
ATOM 770 C CA . GLN A 1 97 ? 9.713 -5.282 0.620 1.00 96.75 97 GLN A CA 1
ATOM 771 C C . GLN A 1 97 ? 9.364 -5.846 -0.761 1.00 96.75 97 GLN A C 1
ATOM 773 O O . GLN A 1 97 ? 10.231 -5.963 -1.627 1.00 96.75 97 GLN A O 1
ATOM 778 N N . SER A 1 98 ? 8.087 -6.141 -1.004 1.00 96.25 98 SER A N 1
ATOM 779 C CA . SER A 1 98 ? 7.632 -6.691 -2.286 1.00 96.25 98 SER A CA 1
ATOM 780 C C . SER A 1 98 ? 7.801 -5.688 -3.429 1.00 96.25 98 SER A C 1
ATOM 782 O O . SER A 1 98 ? 8.185 -6.080 -4.525 1.00 96.25 98 SER A O 1
ATOM 784 N N . ALA A 1 99 ? 7.610 -4.391 -3.177 1.00 95.50 99 ALA A N 1
ATOM 785 C CA . ALA A 1 99 ? 7.839 -3.335 -4.163 1.00 95.50 99 ALA A CA 1
ATOM 786 C C . ALA A 1 99 ? 9.306 -3.232 -4.621 1.00 95.50 99 ALA A C 1
ATOM 788 O O . ALA A 1 99 ? 9.572 -2.737 -5.717 1.00 95.50 99 ALA A O 1
ATOM 789 N N . VAL A 1 100 ? 10.255 -3.695 -3.802 1.00 94.44 100 VAL A N 1
ATOM 790 C CA . VAL A 1 100 ? 11.689 -3.680 -4.122 1.00 94.44 100 VAL A CA 1
ATOM 791 C C . VAL A 1 100 ? 12.149 -5.014 -4.706 1.00 94.44 100 VAL A C 1
ATOM 793 O O . VAL A 1 100 ? 12.866 -5.026 -5.701 1.00 94.44 100 VAL A O 1
ATOM 796 N N . PHE A 1 101 ? 11.735 -6.132 -4.109 1.00 93.12 101 PHE A N 1
ATOM 797 C CA . PHE A 1 101 ? 12.338 -7.441 -4.382 1.00 93.12 101 PHE A CA 1
ATOM 798 C C . PHE A 1 101 ? 11.427 -8.424 -5.126 1.00 93.12 101 PHE A C 1
ATOM 800 O O . PHE A 1 101 ? 11.923 -9.387 -5.707 1.00 93.12 101 PHE A O 1
ATOM 807 N N . ALA A 1 102 ? 10.105 -8.234 -5.090 1.00 93.12 102 ALA A N 1
ATOM 808 C CA . ALA A 1 102 ? 9.139 -9.229 -5.564 1.00 93.12 102 ALA A CA 1
ATOM 809 C C . ALA A 1 102 ? 7.858 -8.579 -6.109 1.00 93.12 102 ALA A C 1
ATOM 811 O O . ALA A 1 102 ? 6.742 -8.882 -5.665 1.00 93.12 102 ALA A O 1
ATOM 812 N N . VAL A 1 103 ? 8.023 -7.673 -7.075 1.00 93.44 103 VAL A N 1
ATOM 813 C CA . VAL A 1 103 ? 6.948 -6.819 -7.602 1.00 93.44 103 VAL A CA 1
ATOM 814 C C . VAL A 1 103 ? 5.767 -7.628 -8.151 1.00 93.44 103 VAL A C 1
ATOM 816 O O . VAL A 1 103 ? 4.620 -7.235 -7.976 1.00 93.44 103 VAL A O 1
ATOM 819 N N . GLN A 1 104 ? 6.015 -8.805 -8.724 1.00 92.69 104 GLN A N 1
ATOM 820 C CA . GLN A 1 104 ? 4.982 -9.711 -9.234 1.00 92.69 104 GLN A CA 1
ATOM 821 C C . GLN A 1 104 ? 3.977 -10.179 -8.166 1.00 92.69 104 GLN A C 1
ATOM 823 O O . GLN A 1 104 ? 2.878 -10.617 -8.486 1.00 92.69 104 GLN A O 1
ATOM 828 N N . THR A 1 105 ? 4.344 -10.115 -6.883 1.00 94.00 105 THR A N 1
ATOM 829 C CA . THR A 1 105 ? 3.463 -10.502 -5.766 1.00 94.00 105 THR A CA 1
ATOM 830 C C . THR A 1 105 ? 2.665 -9.325 -5.202 1.00 94.00 105 THR A C 1
ATOM 832 O O . THR A 1 105 ? 1.729 -9.515 -4.420 1.00 94.00 105 THR A O 1
ATOM 835 N N . LEU A 1 106 ? 3.022 -8.102 -5.604 1.00 94.44 106 LEU A N 1
ATOM 836 C CA . LEU A 1 106 ? 2.509 -6.864 -5.039 1.00 94.44 106 LEU A CA 1
ATOM 837 C C . LEU A 1 106 ? 0.995 -6.680 -5.233 1.00 94.44 106 LEU A C 1
ATOM 839 O O . LEU A 1 106 ? 0.353 -6.360 -4.233 1.00 94.44 106 LEU A O 1
ATOM 843 N N . PRO A 1 107 ? 0.388 -6.934 -6.417 1.00 96.06 107 PRO A N 1
ATOM 844 C CA . PRO A 1 107 ? -1.048 -6.714 -6.629 1.00 96.06 107 PRO A CA 1
ATOM 845 C C . PRO A 1 107 ? -1.935 -7.496 -5.652 1.00 96.06 107 PRO A C 1
ATOM 847 O O . PRO A 1 107 ? -2.941 -6.985 -5.161 1.00 96.06 107 PRO A O 1
ATOM 850 N N . GLY A 1 108 ? -1.546 -8.736 -5.335 1.00 96.06 108 GLY A N 1
ATOM 851 C CA . GLY A 1 108 ? -2.251 -9.553 -4.349 1.00 96.06 108 GLY A CA 1
ATOM 852 C C . GLY A 1 108 ? -2.159 -8.955 -2.945 1.00 96.06 108 GLY A C 1
ATOM 853 O O . GLY A 1 108 ? -3.175 -8.817 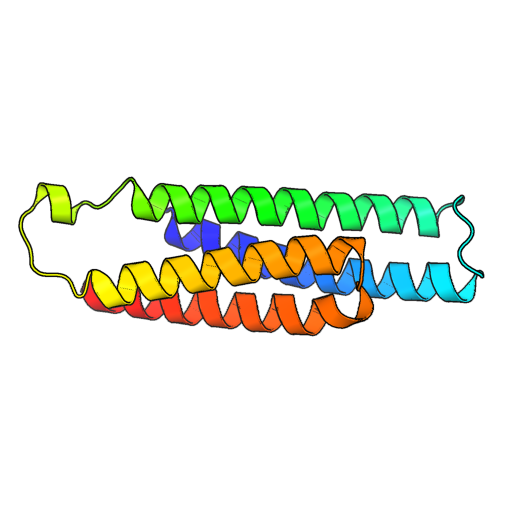-2.268 1.00 96.06 108 GLY A O 1
ATOM 854 N N . LYS A 1 109 ? -0.956 -8.542 -2.530 1.00 96.81 109 LYS A N 1
ATOM 855 C CA . LYS A 1 109 ? -0.707 -7.964 -1.201 1.00 96.81 109 LYS A CA 1
ATOM 856 C C . LYS A 1 109 ? -1.439 -6.640 -0.990 1.00 96.81 109 LYS A C 1
ATOM 858 O O . LYS A 1 109 ? -2.081 -6.470 0.041 1.00 96.81 109 LYS A O 1
ATOM 863 N N . VAL A 1 110 ? -1.393 -5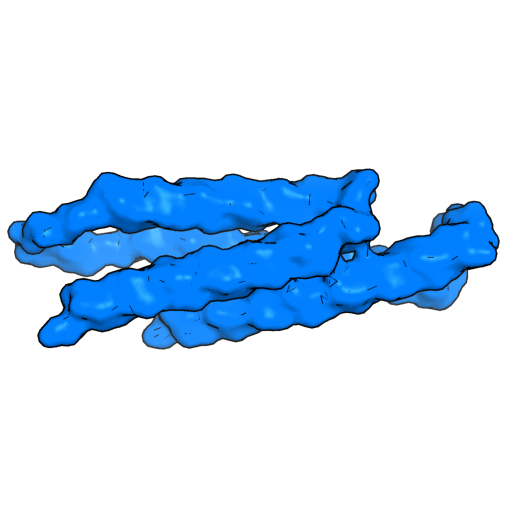.727 -1.962 1.00 97.00 110 VAL A N 1
ATOM 864 C CA . VAL A 1 110 ? -2.060 -4.419 -1.838 1.00 97.00 110 VAL A CA 1
ATOM 865 C C . VAL A 1 110 ? -3.584 -4.550 -1.807 1.00 97.00 110 VAL A C 1
ATOM 867 O O . VAL A 1 110 ? -4.226 -3.850 -1.034 1.00 97.00 110 VAL A O 1
ATOM 870 N N . ARG A 1 1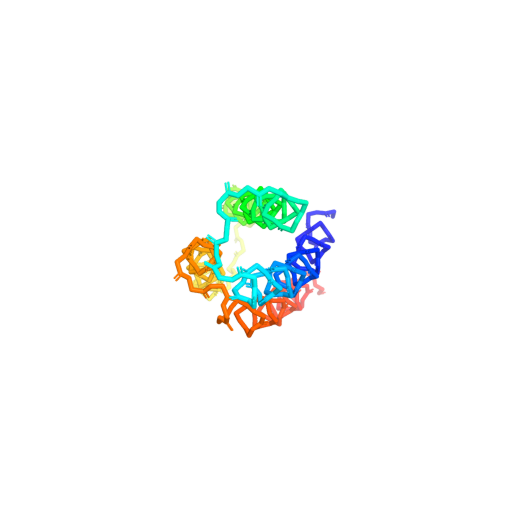11 ? -4.168 -5.505 -2.547 1.00 97.00 111 ARG A N 1
ATOM 871 C CA . ARG A 1 111 ? -5.612 -5.784 -2.488 1.00 97.00 111 ARG A CA 1
ATOM 872 C C . ARG A 1 111 ? -6.032 -6.358 -1.138 1.00 97.00 111 ARG A C 1
ATOM 874 O O . ARG A 1 111 ? -7.025 -5.915 -0.563 1.00 97.00 111 ARG A O 1
ATOM 881 N N . THR A 1 112 ? -5.275 -7.326 -0.620 1.00 97.06 112 THR A N 1
ATOM 882 C CA . THR A 1 112 ? -5.502 -7.862 0.730 1.00 97.06 112 THR A CA 1
ATOM 883 C C . THR A 1 112 ? -5.404 -6.747 1.768 1.00 97.06 112 THR A C 1
ATOM 885 O O . THR A 1 112 ? -6.271 -6.634 2.629 1.00 97.06 112 THR A O 1
ATOM 888 N N . PHE A 1 113 ? -4.410 -5.865 1.647 1.00 97.19 113 PHE A N 1
ATOM 889 C CA . PHE A 1 113 ? -4.259 -4.722 2.539 1.00 97.19 113 PHE A CA 1
ATOM 890 C C . PHE A 1 113 ? -5.464 -3.769 2.491 1.00 97.19 113 PHE A C 1
ATOM 892 O O . PHE A 1 113 ? -5.981 -3.398 3.543 1.00 97.19 113 PHE A O 1
ATOM 899 N N . THR A 1 114 ? -5.979 -3.428 1.303 1.00 96.44 114 THR A N 1
ATOM 900 C CA . THR A 1 114 ? -7.209 -2.627 1.169 1.00 96.44 114 THR A CA 1
ATOM 901 C C . THR A 1 114 ? -8.387 -3.264 1.917 1.00 96.44 114 THR A C 1
ATOM 903 O O . THR A 1 114 ? -9.113 -2.570 2.630 1.00 96.44 114 THR A O 1
ATOM 906 N N . GLN A 1 115 ? -8.558 -4.587 1.817 1.00 95.81 115 GLN A N 1
ATOM 907 C CA . GLN A 1 115 ? -9.616 -5.322 2.526 1.00 95.81 115 GLN A CA 1
ATOM 908 C C . GLN A 1 115 ? -9.419 -5.325 4.050 1.00 95.81 115 GLN A C 1
ATOM 910 O O . GLN A 1 115 ? -10.390 -5.193 4.803 1.00 95.81 115 GLN A O 1
ATOM 915 N N . MET A 1 116 ? -8.172 -5.446 4.518 1.00 93.94 116 MET A N 1
ATOM 916 C CA . MET A 1 116 ? -7.831 -5.336 5.941 1.00 93.94 116 MET A CA 1
ATOM 917 C C . MET A 1 116 ? -8.174 -3.943 6.479 1.00 93.94 116 MET A C 1
ATOM 919 O O . MET A 1 116 ? -8.813 -3.833 7.525 1.00 93.94 116 MET A O 1
ATOM 923 N N . VAL A 1 117 ? -7.817 -2.883 5.744 1.00 92.56 117 VAL A N 1
ATOM 924 C CA . VAL A 1 117 ? -8.158 -1.498 6.103 1.00 92.56 117 VAL A CA 1
ATOM 925 C C . VAL A 1 117 ? -9.672 -1.311 6.156 1.00 92.56 117 VAL A C 1
ATOM 927 O O . VAL A 1 117 ? -10.180 -0.750 7.123 1.00 92.56 117 VAL A O 1
ATOM 930 N N . GLU A 1 118 ? -10.415 -1.812 5.170 1.00 92.06 118 GLU A N 1
ATOM 931 C CA . GLU A 1 118 ? -11.877 -1.727 5.174 1.00 92.06 118 GLU A CA 1
ATOM 932 C C . GLU A 1 118 ? -12.489 -2.428 6.398 1.00 92.06 118 GLU A C 1
ATOM 934 O O . GLU A 1 118 ? -13.377 -1.877 7.053 1.00 92.06 118 GLU A O 1
ATOM 939 N N . THR A 1 119 ? -11.986 -3.614 6.745 1.00 90.44 119 THR A N 1
ATOM 940 C CA . THR A 1 119 ? -12.448 -4.383 7.909 1.00 90.44 119 THR A CA 1
ATOM 941 C C . THR A 1 119 ? -12.143 -3.650 9.214 1.00 90.44 119 THR A C 1
ATOM 943 O O . THR A 1 119 ? -13.033 -3.503 10.053 1.00 90.44 119 THR A O 1
ATOM 946 N N . TYR A 1 120 ? -10.926 -3.122 9.361 1.00 87.69 120 TYR A N 1
ATOM 947 C CA . TYR A 1 120 ? -10.524 -2.314 10.510 1.00 87.69 120 TYR A CA 1
ATOM 948 C C . TYR A 1 120 ? -11.410 -1.072 10.672 1.00 87.69 120 TYR A C 1
ATOM 950 O O . TYR A 1 120 ? -11.931 -0.821 11.757 1.00 87.69 120 TYR A O 1
ATOM 958 N N . LEU A 1 121 ? -11.645 -0.319 9.593 1.00 85.56 121 LEU A N 1
ATOM 959 C CA . LEU A 1 121 ? -12.461 0.897 9.638 1.00 85.56 121 LEU A CA 1
ATOM 960 C C . LEU A 1 121 ? -13.934 0.595 9.947 1.00 85.56 121 LEU A C 1
ATOM 962 O O . LEU A 1 121 ? -14.567 1.365 10.669 1.00 85.56 121 LEU A O 1
ATOM 966 N N . ARG A 1 122 ? -14.483 -0.520 9.443 1.00 83.88 122 ARG A N 1
ATOM 967 C CA . ARG A 1 122 ? -15.839 -0.976 9.797 1.00 83.88 122 ARG A CA 1
ATOM 968 C C . ARG A 1 122 ? -15.934 -1.347 11.273 1.00 83.88 122 ARG A C 1
ATOM 970 O O . ARG A 1 122 ? -16.886 -0.932 11.927 1.00 83.88 122 ARG A O 1
ATOM 977 N N . ALA A 1 123 ? -14.954 -2.084 11.796 1.00 80.00 123 ALA A N 1
ATOM 978 C CA . ALA A 1 123 ? -14.901 -2.442 13.209 1.00 80.00 123 ALA A CA 1
ATOM 979 C C . ALA A 1 123 ? -14.778 -1.192 14.093 1.00 80.00 123 ALA A C 1
ATOM 981 O O . ALA A 1 123 ? -15.579 -1.015 15.001 1.00 80.00 123 ALA A O 1
ATOM 982 N N . ALA A 1 124 ? -13.860 -0.274 13.778 1.00 74.88 124 ALA A N 1
ATOM 983 C CA . ALA A 1 124 ? -13.687 0.977 14.516 1.00 74.88 124 ALA A CA 1
ATOM 984 C C . ALA A 1 124 ? -14.934 1.882 14.461 1.00 74.88 124 ALA A C 1
ATOM 986 O O . ALA A 1 124 ? -15.306 2.492 15.461 1.00 74.88 124 ALA A O 1
ATOM 987 N N . GLY A 1 125 ? -15.615 1.943 13.3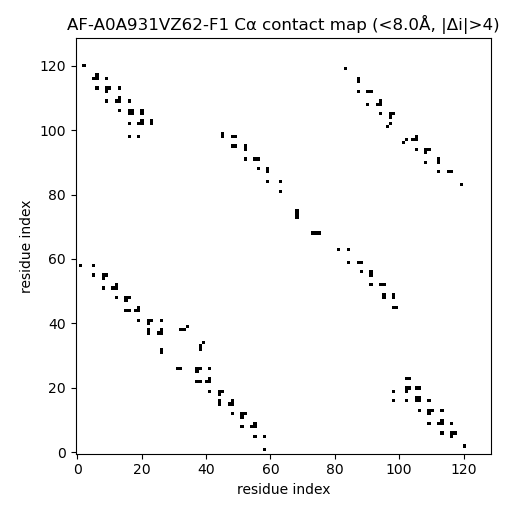11 1.00 65.38 125 GLY A N 1
ATOM 988 C CA . GLY A 1 125 ? -16.861 2.695 13.147 1.00 65.38 125 GLY A CA 1
ATOM 989 C C . GLY A 1 125 ? -18.053 2.090 13.896 1.00 65.38 125 GLY A C 1
ATOM 990 O O . GLY A 1 125 ? -18.894 2.837 14.384 1.00 65.38 125 GLY A O 1
ATOM 991 N N . ALA A 1 126 ? -18.110 0.761 14.032 1.00 55.06 126 ALA A N 1
ATOM 992 C CA . ALA A 1 126 ? -19.160 0.067 14.779 1.00 55.06 126 ALA A CA 1
ATOM 993 C C . ALA A 1 126 ? -19.079 0.289 16.299 1.00 55.06 126 ALA A C 1
ATOM 995 O O . ALA A 1 126 ? -20.092 0.151 16.973 1.00 55.06 126 ALA A O 1
ATOM 996 N N . VAL A 1 127 ? -17.908 0.647 16.838 1.00 51.44 127 VAL A N 1
ATOM 997 C CA . VAL A 1 127 ? -17.743 0.953 18.273 1.00 51.44 127 VAL A CA 1
ATOM 998 C C . VAL A 1 127 ? -17.974 2.443 18.589 1.00 51.44 127 VAL A C 1
ATOM 1000 O O . VAL A 1 127 ? -18.038 2.833 19.751 1.00 51.44 127 VAL A O 1
ATOM 1003 N N . ALA A 1 128 ? -18.116 3.293 17.567 1.00 45.41 128 ALA A N 1
ATOM 1004 C CA . ALA A 1 128 ? -18.374 4.728 17.721 1.00 45.41 128 ALA A CA 1
ATOM 1005 C C . ALA A 1 128 ? -19.867 5.118 17.626 1.00 45.41 128 ALA A C 1
ATOM 1007 O O . ALA A 1 128 ? -20.174 6.311 17.700 1.00 45.41 128 ALA A O 1
ATOM 1008 N N . GLY A 1 129 ? -20.770 4.150 17.425 1.00 39.38 129 GLY A N 1
ATOM 1009 C CA . GLY A 1 129 ? -22.230 4.330 17.396 1.00 39.38 129 GLY A CA 1
ATOM 1010 C C . GLY A 1 129 ? -22.901 3.716 18.614 1.00 39.38 129 GLY A C 1
ATOM 1011 O O . GLY A 1 129 ? -23.930 4.285 19.038 1.00 39.38 129 GLY A O 1
#

Solvent-accessible surface area (backbone atoms only — not comparable to full-atom values): 6947 Å² total; per-residue (Å²): 113,70,73,64,50,54,53,52,46,33,53,5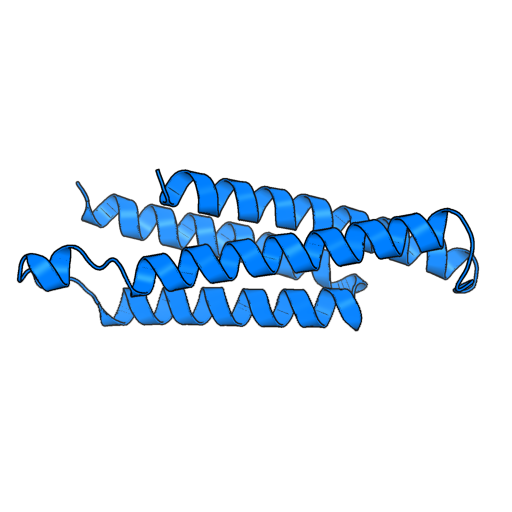1,35,30,53,32,29,45,52,28,29,53,30,48,51,52,26,51,76,69,69,58,52,96,57,58,72,49,36,54,50,27,53,50,30,40,51,49,37,48,54,45,45,53,53,48,51,52,52,55,52,46,55,67,70,63,47,72,44,84,76,65,78,57,94,63,75,55,67,64,53,50,49,52,52,49,53,52,50,50,52,45,53,53,46,49,51,21,58,74,78,39,39,88,56,26,46,62,51,31,48,52,48,37,53,51,50,53,51,51,52,50,55,58,53,64,75,74,111

Nearest PDB structures (foldseek):
  8fc8-assembly1_A  TM=5.127E-01  e=5.116E+00  Homo sapiens
  8t1b-assembly1_A  TM=4.906E-01  e=5.383E+00  Homo sapiens

Sequence (129 aa):
MAHANLMRLAQELEWLGSELEHYGQKHAHEGFPEEGPNWDAFLEKQRGVLITAQKIEHELQNAIRFNPQALLGVEYPLEAAFEALSDLMGAVEEIKQSAVFAVQTLPGKVRTFTQMVETYLRAAGAVAG